Protein AF-A0AA90U3Y0-F1 (afdb_monomer)

Secondary structure (DSSP, 8-state):
-EE-TTS-EE--HHHHHHHHHHHHHHHS--EEEEEEE-TTT--EEEEES---SEEE-TTT--EEE-PPP-

Nearest PDB structures (foldseek):
  4ljo-assembly1_A  TM=6.950E-01  e=2.443E+00  Homo sapiens
  8wq4-assembly1_S27E  TM=4.722E-01  e=6.515E-01  Sulfolobus acidocaldarius DSM 639
  5edv-assembly3_B  TM=5.817E-01  e=2.141E+00  Homo sapiens
  4ljp-asse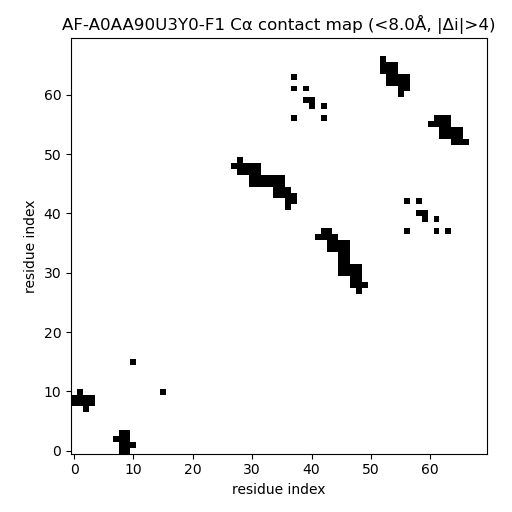mbly1_A  TM=6.953E-01  e=3.632E+00  Homo sapiens

Sequence (70 aa):
MAFDASGNLILPQGTILEFEREKERIAGNRPTGVHVTCPRCGYTWERWTRRSSRSYCRRCGMAIRLEALP

Structure (mmCIF, N/CA/C/O backbone):
data_AF-A0AA90U3Y0-F1
#
_entry.id   AF-A0AA90U3Y0-F1
#
loop_
_atom_site.group_PDB
_atom_site.id
_atom_site.type_symbol
_atom_site.label_atom_id
_atom_site.label_alt_id
_atom_site.label_comp_id
_atom_site.label_asym_id
_atom_site.label_entity_id
_atom_site.label_seq_id
_atom_site.pdbx_PDB_ins_code
_atom_site.Cartn_x
_atom_site.Cartn_y
_atom_site.Cartn_z
_atom_site.occupancy
_atom_site.B_iso_or_equiv
_atom_site.auth_seq_id
_atom_site.auth_comp_id
_atom_site.auth_asym_id
_atom_site.auth_atom_id
_atom_site.pdbx_PDB_model_num
ATOM 1 N N . MET A 1 1 ? 20.983 3.976 -26.667 1.00 66.56 1 MET A N 1
ATOM 2 C CA . MET A 1 1 ? 20.412 2.864 -25.874 1.00 66.56 1 MET A CA 1
ATOM 3 C C . MET A 1 1 ? 20.983 1.575 -26.427 1.00 66.56 1 MET A C 1
ATOM 5 O O . MET A 1 1 ? 21.004 1.438 -27.643 1.00 66.56 1 MET A O 1
ATOM 9 N N . ALA A 1 2 ? 21.520 0.709 -25.570 1.00 81.88 2 ALA A N 1
ATOM 10 C CA . ALA A 1 2 ? 22.136 -0.553 -25.974 1.00 81.88 2 ALA A CA 1
ATOM 11 C C . ALA A 1 2 ? 21.228 -1.718 -25.569 1.00 81.88 2 ALA A C 1
ATOM 13 O O . ALA A 1 2 ? 20.590 -1.649 -24.521 1.00 81.88 2 ALA A O 1
ATOM 14 N N . PHE A 1 3 ? 21.177 -2.762 -26.389 1.00 87.88 3 PHE A N 1
ATOM 15 C CA . PHE A 1 3 ? 20.401 -3.971 -26.130 1.00 87.88 3 PHE A CA 1
ATOM 16 C C . PHE A 1 3 ? 21.312 -5.197 -26.232 1.00 87.88 3 PHE A C 1
ATOM 18 O O . PHE A 1 3 ? 22.285 -5.169 -26.988 1.00 87.88 3 PHE A O 1
ATOM 25 N N . ASP A 1 4 ? 21.030 -6.243 -25.457 1.00 87.88 4 ASP A N 1
ATOM 26 C CA . ASP A 1 4 ? 21.735 -7.522 -25.575 1.00 87.88 4 ASP A CA 1
ATOM 27 C C . ASP A 1 4 ? 21.212 -8.346 -26.768 1.00 87.88 4 ASP A C 1
ATOM 29 O O . ASP A 1 4 ? 20.251 -7.969 -27.443 1.00 87.88 4 ASP A O 1
ATOM 33 N N . ALA A 1 5 ? 21.839 -9.495 -27.034 1.00 86.25 5 ALA A N 1
ATOM 34 C CA . ALA A 1 5 ? 21.444 -10.394 -28.124 1.00 86.25 5 ALA A CA 1
ATOM 35 C C . ALA A 1 5 ? 20.020 -10.973 -27.974 1.00 86.25 5 ALA A C 1
ATOM 37 O O . ALA A 1 5 ? 19.472 -11.506 -28.936 1.00 86.25 5 ALA A O 1
ATOM 38 N N . SER A 1 6 ? 19.421 -10.857 -26.787 1.00 89.00 6 SER A N 1
ATOM 39 C CA . SER A 1 6 ? 18.057 -11.296 -26.483 1.00 89.00 6 SER A CA 1
ATOM 40 C C . SER A 1 6 ? 17.037 -10.154 -26.590 1.00 89.00 6 SER A C 1
ATOM 42 O O . SER A 1 6 ? 15.851 -10.372 -26.353 1.00 89.00 6 SER A O 1
ATOM 44 N N . GLY A 1 7 ? 17.475 -8.937 -26.935 1.00 83.00 7 GLY A N 1
ATOM 45 C CA . GLY A 1 7 ? 16.623 -7.753 -27.024 1.00 83.00 7 GLY A CA 1
ATOM 46 C C . GLY A 1 7 ? 16.348 -7.069 -25.681 1.00 83.00 7 GLY A C 1
ATOM 47 O O . GLY A 1 7 ? 15.477 -6.200 -25.616 1.00 83.00 7 GLY A O 1
ATOM 48 N N . ASN A 1 8 ? 17.071 -7.411 -24.610 1.00 84.12 8 ASN A N 1
ATOM 49 C CA . ASN A 1 8 ? 16.925 -6.731 -23.323 1.00 84.12 8 ASN A CA 1
ATOM 50 C C . ASN A 1 8 ? 17.684 -5.408 -23.327 1.00 84.12 8 ASN A C 1
ATOM 52 O O . ASN A 1 8 ? 18.817 -5.336 -23.802 1.00 84.12 8 ASN A O 1
ATOM 56 N N . LEU A 1 9 ? 17.089 -4.365 -22.746 1.00 83.19 9 LEU A N 1
ATOM 57 C CA . LEU A 1 9 ? 17.745 -3.071 -22.586 1.00 83.19 9 LEU A CA 1
ATOM 58 C C . LEU A 1 9 ? 18.904 -3.187 -21.585 1.00 83.19 9 LEU A C 1
ATOM 60 O O . LEU A 1 9 ? 18.693 -3.477 -20.408 1.00 83.19 9 LEU A O 1
ATOM 64 N N . ILE A 1 10 ? 20.121 -2.905 -22.043 1.00 84.12 10 ILE A N 1
ATOM 65 C CA . ILE A 1 10 ? 21.310 -2.849 -21.195 1.00 84.12 10 ILE A CA 1
ATOM 66 C C . ILE A 1 10 ? 21.337 -1.483 -20.512 1.00 84.12 10 ILE A C 1
ATOM 68 O O . ILE A 1 10 ? 21.536 -0.446 -21.153 1.00 84.12 10 ILE A O 1
ATOM 72 N N . LEU A 1 11 ? 21.141 -1.489 -19.196 1.00 82.00 11 LEU A N 1
ATOM 73 C CA . LEU A 1 11 ? 21.226 -0.298 -18.361 1.00 82.00 11 LEU A CA 1
ATOM 74 C C . LEU A 1 11 ? 22.659 -0.135 -17.822 1.00 82.00 11 LEU A C 1
ATOM 76 O O . LEU A 1 11 ? 23.214 -1.092 -17.278 1.00 82.00 11 LEU A O 1
ATOM 80 N N . PRO A 1 12 ? 23.273 1.059 -17.929 1.00 86.06 12 PRO A N 1
ATOM 81 C CA . PRO A 1 12 ? 24.516 1.366 -17.227 1.00 86.06 12 PRO A CA 1
ATOM 82 C C . PRO A 1 12 ? 24.357 1.160 -15.716 1.00 86.06 12 PRO A C 1
ATOM 84 O O . PRO A 1 12 ? 23.290 1.441 -15.168 1.00 86.06 12 PRO A O 1
ATOM 87 N N . GLN A 1 13 ? 25.421 0.744 -15.018 1.00 80.69 13 GLN A N 1
ATOM 88 C CA . GLN A 1 13 ? 25.365 0.497 -13.566 1.00 80.69 13 GLN A CA 1
ATOM 89 C C . GLN A 1 13 ? 24.817 1.694 -12.772 1.00 80.69 13 GLN A C 1
ATOM 91 O O . GLN A 1 13 ? 24.016 1.504 -11.862 1.00 80.69 13 GLN A O 1
ATOM 96 N N . GLY A 1 14 ? 25.176 2.927 -13.152 1.00 81.88 14 GLY A N 1
ATOM 97 C CA . GLY A 1 14 ? 24.628 4.137 -12.526 1.00 81.88 14 GLY A CA 1
ATOM 98 C C . GLY A 1 14 ? 23.102 4.231 -12.638 1.00 81.88 14 GLY A C 1
ATOM 99 O O . GLY A 1 14 ? 22.431 4.517 -11.654 1.00 81.88 14 GLY A O 1
ATOM 100 N N . THR A 1 15 ? 22.542 3.892 -13.801 1.00 82.75 15 THR A N 1
ATOM 101 C CA . THR A 1 15 ? 21.092 3.896 -14.044 1.00 82.75 15 THR A CA 1
ATOM 102 C C . THR A 1 15 ? 20.373 2.793 -13.266 1.00 82.75 15 THR A C 1
ATOM 104 O O . THR A 1 15 ? 19.261 3.008 -12.790 1.00 82.75 15 THR A O 1
ATOM 107 N N . ILE A 1 16 ? 21.004 1.625 -13.096 1.00 83.19 16 ILE A N 1
ATOM 108 C CA . ILE A 1 16 ? 20.466 0.540 -12.259 1.00 83.19 16 ILE A CA 1
ATOM 109 C C . ILE A 1 16 ? 20.380 0.998 -10.798 1.00 83.19 16 ILE A C 1
ATOM 111 O O . ILE A 1 16 ? 19.330 0.853 -10.180 1.00 83.19 16 ILE A O 1
ATOM 115 N N . LEU A 1 17 ? 21.440 1.620 -10.272 1.00 82.50 17 LEU A N 1
ATOM 116 C CA . LEU A 1 17 ? 21.471 2.132 -8.898 1.00 82.50 17 LEU A CA 1
ATOM 117 C C . LEU A 1 17 ? 20.431 3.235 -8.658 1.00 82.50 17 LEU A C 1
ATOM 119 O O . LEU A 1 17 ? 19.788 3.262 -7.608 1.00 82.50 17 LEU A O 1
ATOM 123 N N . GLU A 1 18 ? 20.241 4.142 -9.618 1.00 81.38 18 GLU A N 1
ATOM 124 C CA . GLU A 1 18 ? 19.181 5.154 -9.539 1.00 81.38 18 GLU A CA 1
ATOM 125 C C . GLU A 1 18 ? 17.786 4.521 -9.562 1.00 81.38 18 GLU A C 1
ATOM 127 O O . GLU A 1 18 ? 16.928 4.902 -8.763 1.00 81.38 18 GLU A O 1
ATOM 132 N N . PHE A 1 19 ? 17.567 3.519 -10.417 1.00 79.19 19 PHE A N 1
ATOM 133 C CA . PHE A 1 19 ? 16.309 2.779 -10.471 1.00 79.19 19 PHE A CA 1
ATOM 134 C C . PHE A 1 19 ? 16.024 2.025 -9.169 1.00 79.19 19 PHE A C 1
ATOM 136 O O . PHE A 1 19 ? 14.900 2.069 -8.675 1.00 79.19 19 PHE A O 1
ATOM 143 N N . GLU A 1 20 ? 17.018 1.358 -8.582 1.00 79.62 20 GLU A N 1
ATOM 144 C CA . GLU A 1 20 ? 16.869 0.664 -7.301 1.00 79.62 20 GLU A CA 1
ATOM 145 C C . GLU A 1 20 ? 16.574 1.641 -6.163 1.00 79.62 20 GLU A C 1
ATOM 147 O O . GLU A 1 20 ? 15.621 1.427 -5.416 1.00 79.62 20 GLU A O 1
ATOM 152 N N . ARG A 1 21 ? 17.293 2.768 -6.094 1.00 77.50 21 ARG A N 1
ATOM 153 C CA . ARG A 1 21 ? 17.049 3.822 -5.099 1.00 77.50 21 ARG A CA 1
ATOM 154 C C . ARG A 1 21 ? 15.641 4.402 -5.219 1.00 77.50 21 ARG A C 1
ATOM 156 O O . ARG A 1 21 ? 14.966 4.621 -4.214 1.00 77.50 21 ARG A O 1
ATOM 163 N N . GLU A 1 22 ? 15.177 4.646 -6.440 1.00 72.88 22 GLU A N 1
ATOM 164 C CA . GLU A 1 22 ? 13.824 5.135 -6.696 1.00 72.88 22 GLU A CA 1
ATOM 165 C C . GLU A 1 22 ? 12.769 4.071 -6.370 1.00 72.88 22 GLU A C 1
ATOM 167 O O . GLU A 1 22 ? 11.742 4.356 -5.752 1.00 72.88 22 GLU A O 1
ATOM 172 N N . LYS A 1 23 ? 13.042 2.811 -6.706 1.00 69.12 23 LYS A N 1
ATOM 173 C CA . LYS A 1 23 ? 12.194 1.674 -6.356 1.00 69.12 23 LYS A CA 1
ATOM 174 C C . LYS A 1 23 ? 12.083 1.518 -4.844 1.00 69.12 23 LYS A C 1
ATOM 176 O O . LYS A 1 23 ? 10.976 1.303 -4.369 1.00 69.12 23 LYS A O 1
ATOM 181 N N . GLU A 1 24 ? 13.157 1.680 -4.080 1.00 67.69 24 GLU A N 1
ATOM 182 C CA . GLU A 1 24 ? 13.121 1.715 -2.612 1.00 67.69 24 GLU A CA 1
ATOM 183 C C . GLU A 1 24 ? 12.365 2.941 -2.087 1.00 67.69 24 GLU A C 1
ATOM 185 O O . GLU A 1 24 ? 11.590 2.834 -1.135 1.00 67.69 24 GLU A O 1
ATOM 190 N N . ARG A 1 25 ? 12.508 4.100 -2.743 1.00 63.69 25 ARG A N 1
ATOM 191 C CA . ARG A 1 25 ? 11.762 5.326 -2.422 1.00 63.69 25 ARG A CA 1
ATOM 192 C C . ARG A 1 25 ? 10.250 5.124 -2.547 1.00 63.69 25 ARG A C 1
ATOM 194 O O . ARG A 1 25 ? 9.504 5.589 -1.685 1.00 63.69 25 ARG A O 1
ATOM 201 N N . ILE A 1 26 ? 9.818 4.428 -3.599 1.00 64.38 26 ILE A N 1
ATOM 202 C CA . ILE A 1 26 ? 8.411 4.133 -3.907 1.00 64.38 26 ILE A CA 1
ATOM 203 C C . ILE A 1 26 ? 7.900 2.924 -3.108 1.00 64.38 26 ILE A C 1
ATOM 205 O O . ILE A 1 26 ? 6.750 2.914 -2.669 1.00 64.38 26 ILE A O 1
ATOM 209 N N . ALA A 1 27 ? 8.733 1.901 -2.909 1.00 60.44 27 ALA A N 1
ATOM 210 C CA . ALA A 1 27 ? 8.407 0.706 -2.128 1.00 60.44 27 ALA A CA 1
ATOM 211 C C . ALA A 1 27 ? 8.429 0.968 -0.616 1.00 60.44 27 ALA A C 1
ATOM 213 O O . ALA A 1 27 ? 7.866 0.188 0.156 1.00 60.44 27 ALA A O 1
ATOM 214 N N . GLY A 1 28 ? 9.056 2.068 -0.195 1.00 58.47 28 GLY A N 1
ATOM 215 C CA . GLY A 1 28 ? 9.114 2.515 1.183 1.00 58.47 28 GLY A CA 1
ATOM 216 C C . GLY A 1 28 ? 7.715 2.674 1.762 1.00 58.47 28 GLY A C 1
ATOM 217 O O . GLY A 1 28 ? 6.888 3.432 1.252 1.00 58.47 28 GLY A O 1
ATOM 218 N N . ASN A 1 29 ? 7.468 1.950 2.852 1.00 63.06 29 ASN A N 1
ATOM 219 C CA . ASN A 1 29 ? 6.297 2.100 3.700 1.00 63.06 29 ASN A CA 1
ATOM 220 C C . ASN A 1 29 ? 6.316 3.540 4.238 1.00 63.06 29 ASN A C 1
ATOM 222 O O . ASN A 1 29 ? 7.026 3.832 5.197 1.00 63.06 29 ASN A O 1
ATOM 226 N N . ARG A 1 30 ? 5.593 4.449 3.587 1.00 67.38 30 ARG A N 1
ATOM 227 C CA . ARG A 1 30 ? 5.535 5.865 3.951 1.00 67.38 30 ARG A CA 1
ATOM 228 C C . ARG A 1 30 ? 4.143 6.222 4.454 1.00 67.38 30 ARG A C 1
ATOM 230 O O . ARG A 1 30 ? 3.169 5.650 3.956 1.00 67.38 30 ARG A O 1
ATOM 237 N N . PRO A 1 31 ? 4.035 7.158 5.405 1.00 69.75 31 PRO A N 1
ATOM 238 C CA . PRO A 1 31 ? 2.768 7.805 5.714 1.00 69.75 31 PRO A CA 1
ATOM 239 C C . PRO A 1 31 ? 2.183 8.427 4.439 1.00 69.75 31 PRO A C 1
ATOM 241 O O . PRO A 1 31 ? 2.891 9.083 3.677 1.00 69.75 31 PRO A O 1
ATOM 244 N N . THR A 1 32 ? 0.906 8.164 4.162 1.00 74.25 32 THR A N 1
ATOM 245 C CA . THR A 1 32 ? 0.208 8.734 2.994 1.00 74.25 32 THR A CA 1
ATOM 246 C C . THR A 1 32 ? -0.450 10.078 3.300 1.00 74.25 32 THR A C 1
ATOM 248 O O . THR A 1 32 ? -0.997 10.689 2.389 1.00 74.25 32 THR A O 1
ATOM 251 N N . GLY A 1 33 ? -0.487 10.509 4.567 1.00 76.31 33 GLY A N 1
ATOM 252 C CA . GLY A 1 33 ? -1.338 11.608 5.028 1.00 76.31 33 GLY A CA 1
ATOM 253 C C . GLY A 1 33 ? -2.829 11.249 5.105 1.00 76.31 33 GLY A C 1
ATOM 254 O O . GLY A 1 33 ? -3.622 12.004 5.669 1.00 76.31 33 GLY A O 1
ATOM 255 N N . VAL A 1 34 ? -3.240 10.087 4.580 1.00 78.69 34 VAL A N 1
ATOM 256 C CA . VAL A 1 34 ? -4.636 9.638 4.602 1.00 78.69 34 VAL A CA 1
ATOM 257 C C . VAL A 1 34 ? -4.936 8.967 5.934 1.00 78.69 34 VAL A C 1
ATOM 259 O O . VAL A 1 34 ? -4.356 7.934 6.274 1.00 78.69 34 VAL A O 1
ATOM 262 N N . HIS A 1 35 ? -5.887 9.531 6.669 1.00 84.19 35 HIS A N 1
ATOM 263 C CA . HIS A 1 35 ? -6.361 8.982 7.932 1.00 84.19 35 HIS A CA 1
ATOM 264 C C . HIS A 1 35 ? -7.570 8.077 7.697 1.00 84.19 35 HIS A C 1
ATOM 266 O O . HIS A 1 35 ? -8.482 8.416 6.946 1.00 84.19 35 HIS A O 1
ATOM 272 N N . VAL A 1 36 ? -7.573 6.914 8.343 1.00 85.12 36 VAL A N 1
ATOM 273 C CA . VAL A 1 36 ? -8.665 5.942 8.284 1.00 85.12 36 VAL A CA 1
ATOM 274 C C . VAL A 1 36 ? -9.229 5.780 9.684 1.00 85.12 36 VAL A C 1
ATOM 276 O O . VAL A 1 36 ? -8.486 5.473 10.616 1.00 85.12 36 VAL A O 1
ATOM 279 N N . THR A 1 37 ? -10.541 5.949 9.820 1.00 88.62 37 THR A N 1
ATOM 280 C CA . THR A 1 37 ? -11.264 5.751 11.081 1.00 88.62 37 THR A CA 1
ATOM 281 C C . THR A 1 37 ? -12.034 4.437 11.029 1.00 88.62 37 THR A C 1
ATOM 283 O O . THR A 1 37 ? -12.765 4.169 10.076 1.00 88.62 37 THR A O 1
ATOM 286 N N . CYS A 1 38 ? -11.891 3.597 12.055 1.00 91.00 38 CYS A N 1
ATOM 287 C CA . CYS A 1 38 ? -12.665 2.365 12.163 1.00 91.00 38 CYS A CA 1
ATOM 288 C C . CYS A 1 38 ? -14.137 2.675 12.469 1.00 91.00 38 CYS A C 1
ATOM 290 O O . CYS A 1 38 ? -14.412 3.234 13.534 1.00 91.00 38 CYS A O 1
ATOM 292 N N . PRO A 1 39 ? -15.094 2.226 11.636 1.00 88.12 39 PRO A N 1
ATOM 293 C CA . PRO A 1 39 ? -16.515 2.475 11.874 1.00 88.12 39 PRO A CA 1
ATOM 294 C C . PRO A 1 39 ? -17.064 1.706 13.086 1.00 88.12 39 PRO A C 1
ATOM 296 O O . PRO A 1 39 ? -18.098 2.074 13.628 1.00 88.12 39 PRO A O 1
ATOM 299 N N . ARG A 1 40 ? -16.380 0.642 13.536 1.00 90.94 40 ARG A N 1
ATOM 300 C CA . ARG A 1 40 ? -16.825 -0.187 14.668 1.00 90.94 40 ARG A 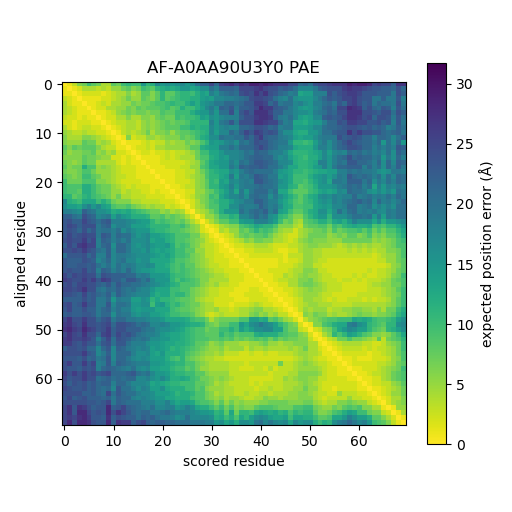CA 1
ATOM 301 C C . ARG A 1 40 ? -16.361 0.326 16.030 1.00 90.94 40 ARG A C 1
ATOM 303 O O . ARG A 1 40 ? -17.076 0.153 17.008 1.00 90.94 40 ARG A O 1
ATOM 310 N N . CYS A 1 41 ? -15.150 0.873 1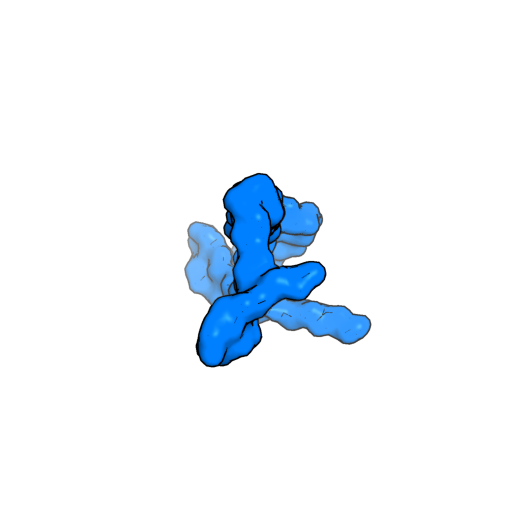6.127 1.00 93.75 41 CYS A N 1
ATOM 311 C CA . CYS A 1 41 ? -14.550 1.242 17.419 1.00 93.75 41 CYS A CA 1
ATOM 312 C C . CYS A 1 41 ? -14.015 2.678 17.484 1.00 93.75 41 CYS A C 1
ATOM 314 O O . CYS A 1 41 ? -13.427 3.052 18.497 1.00 93.75 41 CYS A O 1
ATOM 316 N N . GLY A 1 42 ? -14.153 3.455 16.405 1.00 92.44 42 GLY A N 1
ATOM 317 C CA . GLY A 1 42 ? -13.729 4.856 16.336 1.00 92.44 42 GLY A CA 1
ATOM 318 C C . GLY A 1 42 ? -12.215 5.083 16.347 1.00 92.44 42 GLY A C 1
ATOM 319 O O . GLY A 1 42 ? -11.776 6.223 16.390 1.00 92.44 42 GLY A O 1
ATOM 320 N N . TYR A 1 43 ? -11.394 4.028 16.327 1.00 91.75 43 TYR A N 1
ATOM 321 C CA . TYR A 1 43 ? -9.939 4.178 16.289 1.00 91.75 43 TYR A CA 1
ATOM 322 C C . TYR A 1 43 ? -9.490 4.735 14.936 1.00 91.75 43 TYR A C 1
ATOM 324 O 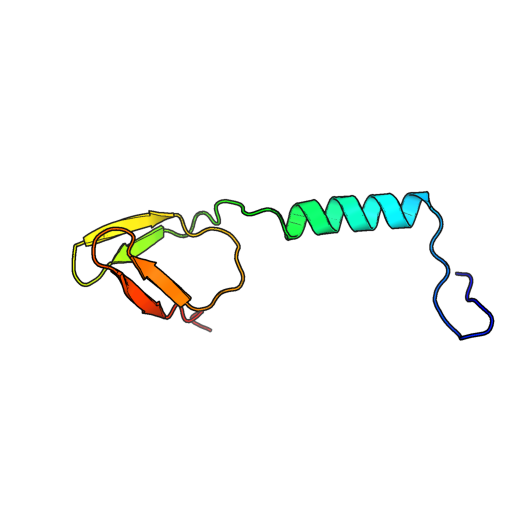O . TYR A 1 43 ? -9.839 4.161 13.905 1.00 91.75 43 TYR A O 1
ATOM 332 N N . THR A 1 44 ? -8.683 5.793 14.954 1.00 90.12 44 THR A N 1
ATOM 333 C CA . THR A 1 44 ? -8.133 6.434 13.754 1.00 90.12 44 THR A CA 1
ATOM 334 C C . THR A 1 44 ? -6.644 6.148 13.639 1.00 90.12 44 THR A C 1
ATOM 336 O O . THR A 1 44 ? -5.917 6.206 14.630 1.00 90.12 44 THR A O 1
ATOM 339 N N . TRP A 1 45 ? -6.176 5.837 12.434 1.00 86.81 45 TRP A N 1
ATOM 340 C CA . TRP A 1 45 ? -4.752 5.676 12.148 1.00 86.81 45 TRP A CA 1
ATOM 341 C C . TRP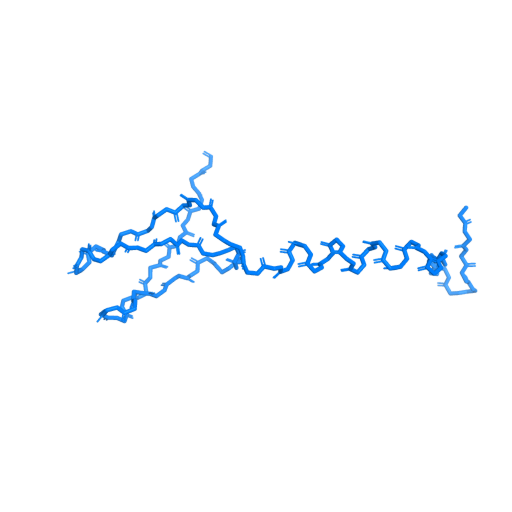 A 1 45 ? -4.399 6.232 10.778 1.00 86.81 45 TRP A C 1
ATOM 343 O O . TRP A 1 45 ? -5.229 6.289 9.869 1.00 86.81 45 TRP A O 1
ATOM 353 N N . GLU A 1 46 ? -3.134 6.596 10.624 1.00 85.19 46 GLU A N 1
ATOM 354 C CA . GLU A 1 46 ? -2.594 6.979 9.333 1.00 85.19 46 GLU A CA 1
ATOM 355 C C . GLU A 1 46 ? -2.320 5.743 8.469 1.00 85.19 46 GLU A C 1
ATOM 357 O O . GLU A 1 46 ? -1.724 4.750 8.911 1.00 85.19 46 GLU A O 1
ATOM 362 N N . ARG A 1 47 ? -2.765 5.797 7.213 1.00 76.31 47 ARG A N 1
ATOM 363 C CA . ARG A 1 47 ? -2.509 4.763 6.218 1.00 76.31 47 ARG A CA 1
ATOM 364 C C . ARG A 1 47 ? -1.083 4.888 5.695 1.00 76.31 47 ARG A C 1
ATOM 366 O O . ARG A 1 47 ? -0.609 5.971 5.358 1.00 76.31 47 ARG A O 1
ATOM 373 N N . TRP A 1 48 ? -0.441 3.739 5.539 1.00 75.75 48 TRP A N 1
ATOM 374 C CA . TRP A 1 48 ? 0.874 3.633 4.927 1.00 75.75 48 TRP A CA 1
ATOM 375 C C . TRP A 1 48 ? 0.733 3.224 3.455 1.00 75.75 48 TRP A C 1
ATOM 377 O O . TRP A 1 48 ? -0.208 2.505 3.116 1.00 75.75 48 TRP A O 1
ATOM 387 N N . THR A 1 49 ? 1.657 3.655 2.592 1.00 63.34 49 THR A N 1
ATOM 388 C CA . THR A 1 49 ? 1.646 3.550 1.109 1.00 63.34 49 THR A CA 1
ATOM 389 C C . THR A 1 49 ? 1.488 2.145 0.520 1.00 63.34 49 THR A C 1
ATOM 391 O O . THR A 1 49 ? 1.484 1.993 -0.704 1.00 63.34 49 THR A O 1
ATOM 394 N N . ARG A 1 50 ? 1.318 1.092 1.330 1.00 62.75 50 ARG A N 1
ATOM 395 C CA . ARG A 1 50 ? 1.004 -0.240 0.811 1.00 62.75 50 ARG A CA 1
ATOM 396 C C . ARG A 1 50 ? -0.230 -0.157 -0.091 1.00 62.75 50 ARG A C 1
ATOM 398 O O . ARG A 1 50 ? -1.324 0.180 0.365 1.00 62.75 50 ARG A O 1
ATOM 405 N N . ARG A 1 51 ? -0.057 -0.569 -1.355 1.00 58.78 51 ARG A N 1
ATOM 406 C CA . ARG A 1 51 ? -1.099 -0.726 -2.395 1.00 58.78 51 ARG A CA 1
ATOM 407 C C . ARG A 1 51 ? -2.191 -1.751 -2.043 1.00 58.78 51 ARG A C 1
ATOM 409 O O . ARG A 1 51 ? -2.899 -2.233 -2.917 1.00 58.78 51 ARG A O 1
ATOM 416 N N . SER A 1 52 ? -2.330 -2.126 -0.775 1.00 65.00 52 SER A N 1
ATOM 417 C CA . SER A 1 52 ? -3.426 -2.970 -0.332 1.00 65.00 52 SER A CA 1
ATOM 418 C C . SER A 1 52 ? -4.701 -2.133 -0.295 1.00 65.00 52 SER A C 1
ATOM 420 O O . SER A 1 52 ? -4.775 -1.122 0.411 1.00 65.00 52 SER A O 1
ATOM 422 N N . SER A 1 53 ? -5.713 -2.579 -1.033 1.00 71.62 53 SER A N 1
ATOM 423 C CA . SER A 1 53 ? -7.101 -2.105 -0.945 1.00 71.62 53 SER A CA 1
ATOM 424 C C . SER A 1 53 ? -7.782 -2.527 0.360 1.00 71.62 53 SER A C 1
ATOM 426 O O . SER A 1 53 ? -8.916 -2.144 0.631 1.00 71.62 53 SER A O 1
ATOM 428 N N . ARG A 1 54 ? -7.099 -3.314 1.199 1.00 76.81 54 ARG A N 1
ATOM 429 C CA . ARG A 1 54 ? -7.603 -3.798 2.482 1.00 76.81 54 ARG A CA 1
ATOM 430 C C . ARG A 1 54 ? -6.734 -3.288 3.623 1.00 76.81 54 ARG A C 1
ATOM 432 O O . ARG A 1 54 ? -5.518 -3.488 3.618 1.00 76.81 54 ARG A O 1
ATOM 439 N N . SER A 1 55 ? -7.374 -2.660 4.599 1.00 82.12 55 SER A N 1
ATOM 440 C CA . SER A 1 55 ? -6.780 -2.268 5.877 1.00 82.12 55 SER A CA 1
ATOM 441 C C . SER A 1 55 ? -7.450 -3.027 7.014 1.00 82.12 55 SER A C 1
ATOM 443 O O . SER A 1 55 ? -8.601 -3.436 6.898 1.00 82.12 55 SER A O 1
ATOM 445 N N . TYR A 1 56 ? -6.739 -3.216 8.120 1.00 86.56 56 TYR A N 1
ATOM 446 C CA . TYR A 1 56 ? -7.289 -3.841 9.320 1.00 86.56 56 TYR A CA 1
ATOM 447 C C . TYR A 1 56 ? -7.200 -2.865 10.482 1.00 86.56 56 TYR A C 1
ATOM 449 O O . TYR A 1 56 ? -6.157 -2.246 10.706 1.00 86.56 56 TYR A O 1
ATOM 457 N N . CYS A 1 57 ? -8.289 -2.738 11.235 1.00 89.50 57 CYS A N 1
ATOM 458 C CA . CYS A 1 57 ? -8.270 -1.978 12.471 1.00 89.50 57 CYS A CA 1
ATOM 459 C C . CYS A 1 57 ? -7.387 -2.697 13.498 1.00 89.50 57 CYS A C 1
ATOM 461 O O . CYS A 1 57 ? -7.703 -3.810 13.917 1.00 89.50 57 CYS A O 1
ATOM 463 N N . ARG A 1 58 ? -6.323 -2.031 13.966 1.00 87.88 58 ARG A N 1
ATOM 464 C CA . ARG A 1 58 ? -5.398 -2.578 14.978 1.00 87.88 58 ARG A CA 1
ATOM 465 C C . ARG A 1 58 ? -6.048 -2.823 16.344 1.00 87.88 58 ARG A C 1
ATOM 467 O O . ARG A 1 58 ? -5.472 -3.522 17.165 1.00 87.88 58 ARG A O 1
ATOM 474 N N . ARG A 1 59 ? -7.228 -2.244 16.590 1.00 90.69 59 ARG A N 1
ATOM 475 C CA . ARG A 1 59 ? -7.925 -2.319 17.881 1.00 90.69 59 ARG A CA 1
ATOM 476 C C . ARG A 1 59 ? -8.976 -3.426 17.945 1.00 90.69 59 ARG A C 1
ATOM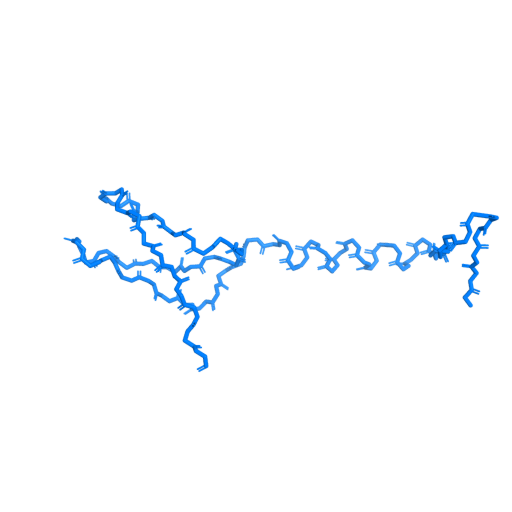 478 O O . ARG A 1 59 ? -9.086 -4.089 18.963 1.00 90.69 59 ARG A O 1
ATOM 485 N N . CYS A 1 60 ? -9.768 -3.611 16.888 1.00 92.00 60 CYS A N 1
ATOM 486 C CA . CYS A 1 60 ? -10.887 -4.567 16.891 1.00 92.00 60 CYS A CA 1
ATOM 487 C C . CYS A 1 60 ? -10.808 -5.626 15.782 1.00 92.00 60 CYS A C 1
ATOM 489 O O . CYS A 1 60 ? -11.766 -6.369 15.586 1.00 92.00 60 CYS A O 1
ATOM 491 N N . GLY A 1 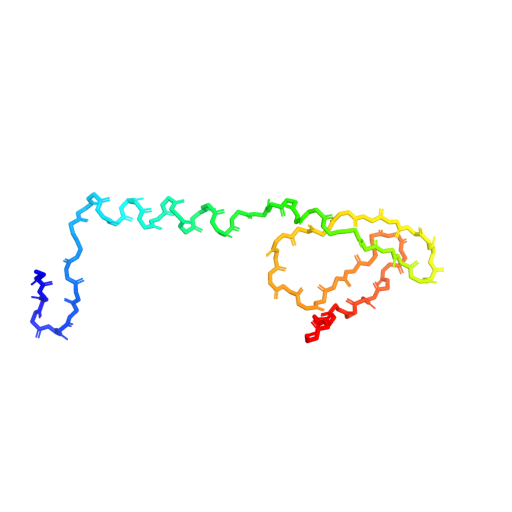61 ? -9.726 -5.645 14.996 1.00 89.88 61 GLY A N 1
ATOM 492 C CA . GLY A 1 61 ? -9.500 -6.624 13.927 1.00 89.88 61 GLY A CA 1
ATOM 493 C C . GLY A 1 61 ? -10.417 -6.487 12.707 1.00 89.88 61 GLY A C 1
ATOM 494 O O . GLY A 1 61 ? -10.321 -7.283 11.778 1.00 89.88 61 GLY A O 1
ATOM 495 N N . MET A 1 62 ? -11.303 -5.484 12.675 1.00 87.69 62 MET A N 1
ATOM 496 C CA . MET A 1 62 ? -12.232 -5.288 11.562 1.00 87.69 62 MET A CA 1
ATOM 49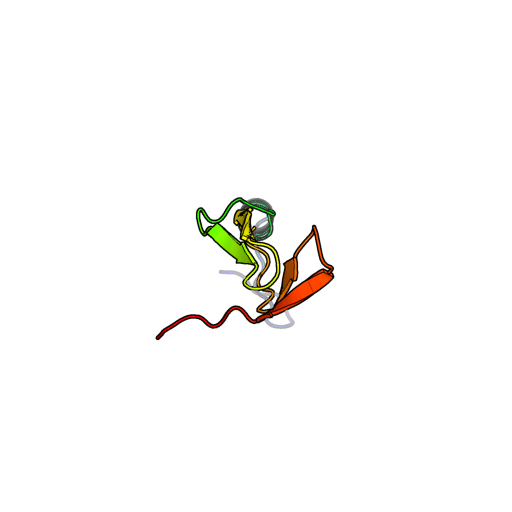7 C C . MET A 1 62 ? -11.466 -5.004 10.268 1.00 87.69 62 MET A C 1
ATOM 499 O O . MET A 1 62 ? -10.624 -4.104 10.223 1.00 87.69 62 MET A O 1
ATOM 503 N N . ALA A 1 63 ? -11.791 -5.754 9.217 1.00 86.81 63 ALA A N 1
ATOM 504 C CA . ALA A 1 63 ? -11.315 -5.479 7.873 1.00 86.81 63 ALA A CA 1
ATOM 505 C C . ALA A 1 63 ? -12.090 -4.300 7.273 1.00 86.81 63 ALA A C 1
ATOM 507 O O . ALA A 1 63 ? -13.318 -4.299 7.261 1.00 86.81 63 ALA A O 1
ATOM 508 N N . ILE A 1 64 ? -11.360 -3.326 6.745 1.00 85.38 64 ILE A N 1
ATOM 509 C CA . ILE A 1 64 ? -11.884 -2.145 6.067 1.00 85.38 64 ILE A CA 1
ATOM 510 C C . ILE A 1 64 ? -11.393 -2.195 4.627 1.00 85.38 64 ILE A C 1
ATOM 512 O O . ILE A 1 64 ? -10.187 -2.274 4.368 1.00 85.38 64 ILE A O 1
ATOM 516 N N . ARG A 1 65 ? -12.336 -2.178 3.688 1.00 82.12 65 ARG A N 1
ATOM 517 C CA . ARG A 1 65 ? -12.040 -2.042 2.266 1.00 82.12 65 ARG A CA 1
ATOM 518 C C . ARG A 1 65 ? -11.904 -0.553 1.962 1.00 82.12 65 ARG A C 1
ATOM 520 O O . ARG A 1 65 ? -12.771 0.231 2.324 1.00 82.12 65 ARG A O 1
ATOM 527 N N . LEU A 1 66 ? -10.778 -0.179 1.375 1.00 72.44 66 LEU A N 1
ATOM 528 C CA . LEU A 1 66 ? -10.492 1.179 0.943 1.00 72.44 66 LEU A CA 1
ATOM 529 C C . LEU A 1 66 ? -10.744 1.237 -0.558 1.00 72.44 66 LEU A C 1
ATOM 531 O O . LEU A 1 66 ? -9.995 0.641 -1.334 1.00 72.44 66 LEU A O 1
ATOM 535 N N . GLU A 1 67 ? -11.806 1.928 -0.946 1.00 67.94 67 GLU A N 1
ATOM 536 C CA . GLU A 1 67 ? -12.127 2.203 -2.342 1.00 67.94 67 GLU A CA 1
ATOM 537 C C . GLU A 1 67 ? -11.677 3.632 -2.648 1.00 67.94 67 GLU A C 1
ATOM 539 O O . GLU A 1 67 ? -11.938 4.551 -1.872 1.00 67.94 67 GLU A O 1
ATOM 544 N N . ALA A 1 68 ? -10.916 3.808 -3.730 1.00 56.62 68 ALA A N 1
ATOM 545 C CA . ALA A 1 68 ? -10.653 5.144 -4.242 1.00 56.62 68 ALA A CA 1
ATOM 546 C C . ALA A 1 68 ? -11.956 5.633 -4.880 1.00 56.62 68 ALA A C 1
ATOM 548 O O . ALA A 1 68 ? -12.483 4.961 -5.767 1.00 56.62 68 ALA A O 1
ATOM 549 N N . LEU A 1 69 ? -12.491 6.751 -4.393 1.00 48.88 69 LEU A N 1
ATOM 550 C CA . LEU A 1 69 ? -13.565 7.443 -5.099 1.00 48.88 69 LEU A CA 1
ATOM 551 C C . LEU A 1 69 ? -12.992 7.968 -6.436 1.00 48.88 69 LEU A C 1
ATOM 553 O O . LEU A 1 69 ? -11.845 8.428 -6.423 1.00 48.88 69 LEU A O 1
ATOM 557 N N . PRO A 1 70 ? -13.721 7.815 -7.558 1.00 46.97 70 PRO A N 1
ATOM 558 C CA . PRO A 1 70 ? -13.268 8.214 -8.893 1.00 46.97 70 PRO A CA 1
ATOM 559 C C . PRO A 1 70 ? -13.077 9.726 -9.042 1.00 46.97 70 PRO A C 1
ATOM 561 O O . PRO A 1 70 ? -13.753 10.490 -8.313 1.00 46.97 70 PRO A O 1
#

pLDDT: mean 78.41, std 11.09, range [46.97, 93.75]

Foldseek 3Di:
DDADPVRHDDDDPVRVVVVVVVVCVLVDFAFPVDWDADPPPRDIDTHTNPPDLWDADPPPRDIDGHDDDD

Solvent-accessible surface area (backbone atoms only — not comparable to full-atom values): 4549 Å² total; per-residue (Å²): 138,51,63,48,100,84,69,47,77,58,71,55,71,70,56,49,53,52,49,51,54,49,48,48,63,69,69,41,82,35,81,62,84,46,72,48,66,35,92,89,76,67,54,70,46,76,40,52,58,61,89,60,50,63,47,64,37,91,85,77,67,49,76,42,79,60,76,82,80,133

Radius of gyration: 19.3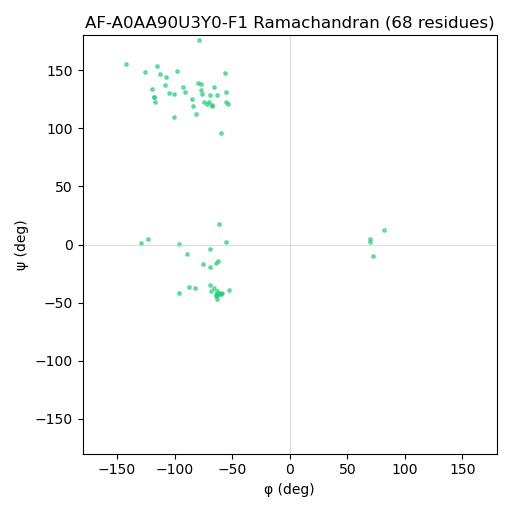2 Å; Cα contacts (8 Å, |Δi|>4): 70; chains: 1; bounding box: 42×23×46 Å

Mean predicted aligned error: 11.57 Å